Protein AF-A0A948FWV9-F1 (afdb_monomer_lite)

Foldseek 3Di:
DLPPFDWDWDDDVVVRDIDIDGPCPLPVAQVPHPDPCNPCVVVVVVVVPDDDDDDPVPDPDDPD

Secondary structure (DSSP,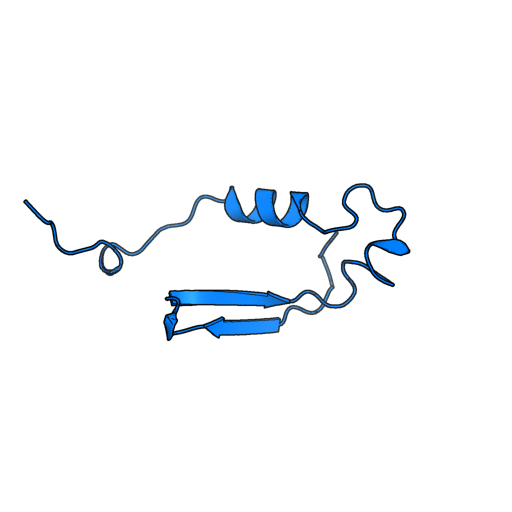 8-state):
--TT---EEEEEGGGTEEEEE-TTTTTT-GGG--SSSTT-HHHHHHHHTS--PPPGGGSPP---

Sequence (64 aa):
EAAGLPVTRELLPGFRALLFQLPGLLGEGVAASTRFDPQAKAVGEWLRSRLVDVPMSLLPEGRT

Structure (mmCIF, N/CA/C/O backbone):
data_AF-A0A948FWV9-F1
#
_entry.id   AF-A0A948FWV9-F1
#
loop_
_atom_site.group_PDB
_atom_site.id
_atom_site.type_symbol
_atom_site.label_atom_id
_atom_site.label_alt_id
_atom_site.label_comp_id
_atom_site.label_asym_id
_atom_site.label_entity_id
_atom_site.label_seq_id
_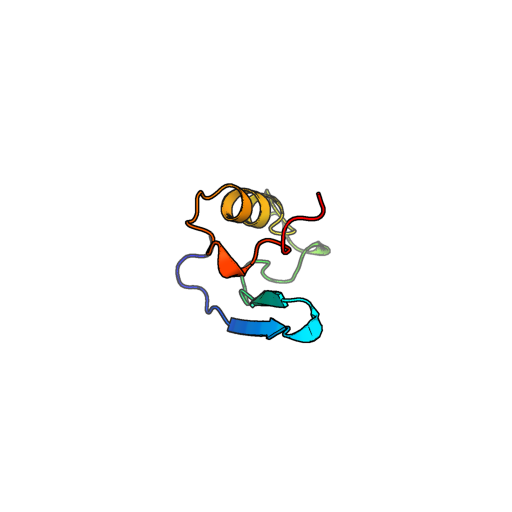atom_site.pdbx_PDB_ins_code
_atom_site.Cartn_x
_atom_site.Cartn_y
_atom_site.Cartn_z
_atom_site.occupancy
_atom_site.B_iso_or_equiv
_atom_site.auth_seq_id
_atom_site.auth_comp_id
_atom_site.auth_asym_id
_atom_site.auth_atom_id
_atom_site.pdbx_PDB_model_num
ATOM 1 N N . GLU A 1 1 ? -2.554 2.521 -14.221 1.00 71.62 1 GLU A N 1
ATOM 2 C CA . GLU A 1 1 ? -1.172 2.256 -13.763 1.00 71.62 1 GLU A CA 1
ATOM 3 C C . GLU A 1 1 ? -1.027 0.902 -13.080 1.00 71.62 1 GLU A C 1
ATOM 5 O O . GLU A 1 1 ? -0.228 0.110 -13.541 1.00 71.62 1 GLU A O 1
ATOM 10 N N . ALA A 1 2 ? -1.821 0.600 -12.049 1.00 81.62 2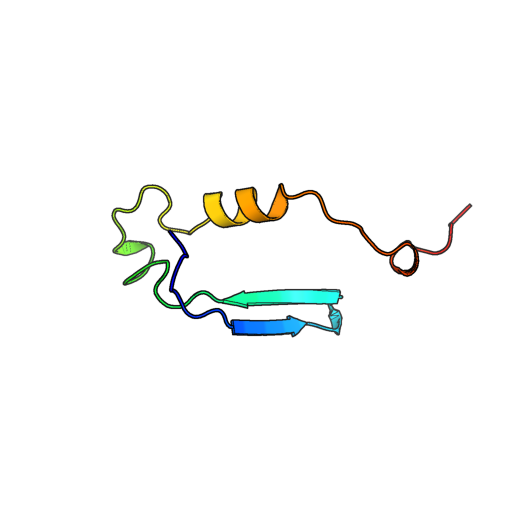 ALA A N 1
ATOM 11 C CA . ALA A 1 2 ? -1.732 -0.676 -11.327 1.00 81.62 2 ALA A CA 1
ATOM 12 C C . ALA A 1 2 ? -2.583 -1.832 -11.905 1.00 81.62 2 ALA A C 1
ATOM 14 O O . ALA A 1 2 ? -2.548 -2.944 -11.388 1.00 81.62 2 ALA A O 1
ATOM 15 N N . ALA A 1 3 ? -3.388 -1.576 -12.943 1.00 85.38 3 ALA A N 1
ATOM 16 C CA . ALA A 1 3 ? -4.285 -2.577 -13.519 1.00 85.38 3 ALA A CA 1
ATOM 17 C C . ALA A 1 3 ? -3.494 -3.761 -14.097 1.00 85.38 3 ALA A C 1
ATOM 19 O O . ALA A 1 3 ? -2.547 -3.560 -14.852 1.00 85.38 3 ALA A O 1
ATOM 20 N N . GLY A 1 4 ? -3.899 -4.984 -13.747 1.00 87.88 4 GLY A N 1
ATOM 21 C CA . GLY A 1 4 ? -3.249 -6.217 -14.201 1.00 87.88 4 GLY A CA 1
ATOM 22 C C . GLY A 1 4 ? -1.994 -6.619 -13.419 1.00 87.88 4 GLY A C 1
ATOM 23 O O . GLY A 1 4 ? -1.475 -7.705 -13.659 1.00 87.88 4 GLY A O 1
ATOM 24 N N . LEU A 1 5 ? -1.522 -5.800 -12.471 1.00 91.69 5 LEU A N 1
ATOM 25 C CA . LEU A 1 5 ? -0.430 -6.194 -11.581 1.00 91.69 5 LEU A CA 1
ATOM 26 C C . LEU A 1 5 ? -0.928 -7.155 -10.492 1.00 91.69 5 LEU A C 1
ATOM 28 O O . LEU A 1 5 ? -2.061 -7.009 -10.019 1.00 91.69 5 LEU A O 1
ATOM 32 N N . PRO A 1 6 ? -0.090 -8.109 -10.048 1.00 94.00 6 PRO A N 1
ATOM 33 C CA . PRO A 1 6 ? -0.391 -8.884 -8.856 1.00 94.00 6 PRO A CA 1
ATOM 34 C C . PRO A 1 6 ? -0.480 -7.956 -7.641 1.00 94.00 6 PRO A C 1
ATOM 36 O O . PRO A 1 6 ? 0.276 -6.992 -7.514 1.00 94.00 6 PRO A O 1
ATOM 39 N N . VAL A 1 7 ? -1.392 -8.275 -6.727 1.00 93.75 7 VAL A N 1
ATOM 40 C CA . VAL A 1 7 ? -1.537 -7.571 -5.452 1.00 93.75 7 VAL A CA 1
ATOM 41 C C . VAL A 1 7 ? -1.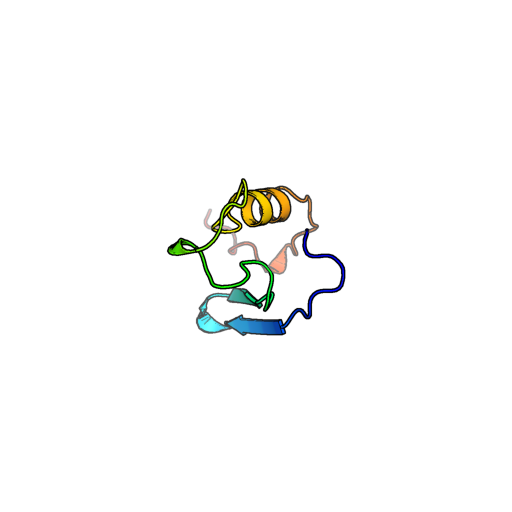406 -8.5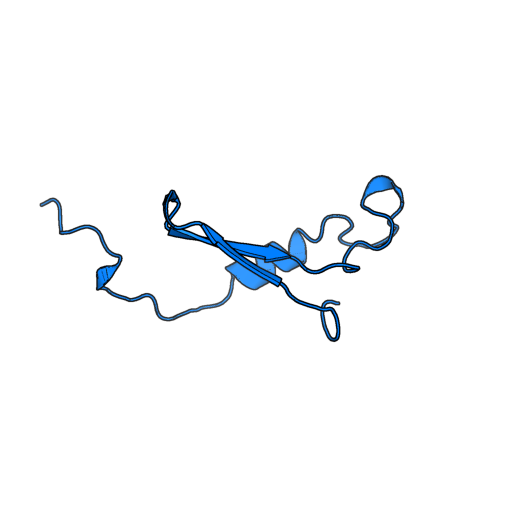91 -4.336 1.00 93.75 7 VAL A C 1
ATOM 43 O O . VAL A 1 7 ? -2.192 -9.538 -4.266 1.00 93.75 7 VAL A O 1
ATOM 46 N N . THR A 1 8 ? -0.435 -8.393 -3.449 1.00 95.31 8 THR A N 1
ATOM 47 C CA . THR A 1 8 ? -0.358 -9.142 -2.192 1.00 95.31 8 THR A CA 1
ATOM 48 C C . THR A 1 8 ? -0.890 -8.285 -1.052 1.00 95.31 8 THR A C 1
ATOM 50 O O . THR A 1 8 ? -0.785 -7.056 -1.071 1.00 95.31 8 THR A O 1
ATOM 53 N N . ARG A 1 9 ? -1.508 -8.939 -0.065 1.00 94.94 9 ARG A N 1
ATOM 54 C CA . ARG A 1 9 ? -2.061 -8.303 1.131 1.00 94.94 9 ARG A CA 1
ATOM 55 C C . ARG A 1 9 ? -1.578 -9.045 2.362 1.00 94.94 9 ARG A C 1
ATOM 57 O O . ARG A 1 9 ? -1.826 -10.242 2.488 1.00 94.94 9 ARG A O 1
ATOM 64 N N . GLU A 1 10 ? -1.008 -8.304 3.295 1.00 96.44 10 GLU A N 1
ATOM 65 C CA . GLU A 1 10 ? -0.569 -8.816 4.588 1.00 96.44 10 GLU A CA 1
ATOM 66 C C . GLU A 1 10 ? -1.283 -8.078 5.721 1.00 96.44 10 GLU A C 1
ATOM 68 O O . GLU A 1 10 ? -1.472 -6.859 5.682 1.00 96.44 10 GLU A O 1
ATOM 73 N N . LEU A 1 11 ? -1.714 -8.838 6.730 1.00 96.06 11 LEU A N 1
ATOM 74 C CA . LEU A 1 11 ? -2.288 -8.281 7.950 1.00 96.06 11 LEU A CA 1
ATOM 75 C C . LEU A 1 11 ? -1.152 -7.862 8.885 1.00 96.06 11 LEU A C 1
ATOM 77 O O . LEU A 1 11 ? -0.222 -8.635 9.105 1.00 96.06 11 LEU A O 1
ATOM 81 N N . LEU A 1 12 ? -1.279 -6.690 9.506 1.00 95.81 12 LEU A N 1
ATOM 82 C CA . LEU A 1 12 ? -0.393 -6.215 10.570 1.00 95.81 12 LEU A CA 1
ATOM 83 C C . LEU A 1 12 ? -1.220 -6.012 11.853 1.00 95.81 12 LEU A C 1
ATOM 85 O O . LEU A 1 12 ? -1.592 -4.878 12.178 1.00 95.81 12 LEU A O 1
ATOM 89 N N . PRO A 1 13 ? -1.555 -7.092 12.592 1.00 88.88 13 PRO A N 1
ATOM 90 C CA . PRO A 1 13 ? -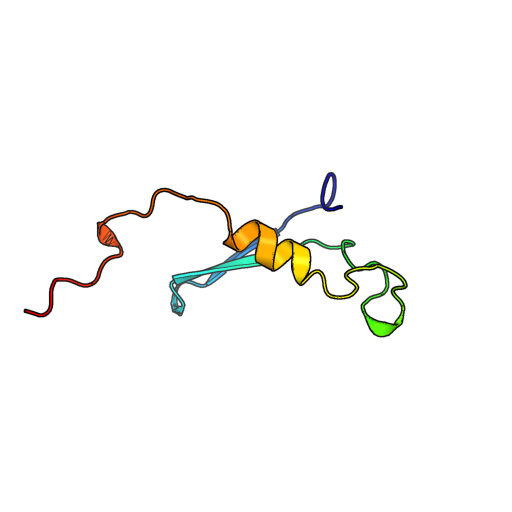2.558 -7.039 13.657 1.00 88.88 13 PRO A CA 1
ATOM 91 C C . PRO A 1 13 ? -2.177 -6.106 14.809 1.00 88.88 13 PRO A C 1
ATOM 93 O O . PRO A 1 13 ? -3.027 -5.368 15.301 1.00 88.88 13 PRO A O 1
ATOM 96 N N . GLY A 1 14 ? -0.892 -6.074 15.186 1.00 90.94 14 GLY A N 1
ATOM 97 C CA . GLY A 1 14 ? -0.379 -5.192 16.243 1.00 90.94 14 GLY A CA 1
ATOM 98 C C . GLY A 1 14 ? -0.513 -3.698 15.929 1.00 90.94 14 GLY A C 1
ATOM 99 O O . GLY A 1 14 ? -0.574 -2.884 16.843 1.00 90.94 14 GLY A O 1
ATOM 100 N N . PHE A 1 15 ? -0.630 -3.345 14.647 1.00 91.25 15 PHE A N 1
ATOM 101 C CA . PHE A 1 15 ? -0.807 -1.972 14.173 1.00 91.25 15 PHE A CA 1
ATOM 102 C C . PHE A 1 15 ? -2.237 -1.679 13.709 1.00 91.25 15 PHE A C 1
ATOM 104 O O . PHE A 1 15 ? -2.514 -0.563 13.278 1.00 91.25 15 PHE A O 1
ATOM 111 N N . ARG A 1 16 ? -3.139 -2.674 13.760 1.00 87.62 16 ARG A N 1
ATOM 112 C CA . ARG A 1 16 ? -4.478 -2.614 13.145 1.00 87.62 16 ARG A CA 1
ATOM 113 C C . ARG A 1 16 ? -4.417 -2.115 11.694 1.00 87.62 16 ARG A C 1
ATOM 115 O O . ARG A 1 16 ? -5.239 -1.310 11.268 1.00 87.62 16 ARG A O 1
ATOM 122 N N . ALA A 1 17 ? -3.416 -2.585 10.953 1.00 90.38 17 ALA A N 1
ATOM 123 C CA . ALA A 1 17 ? -3.106 -2.111 9.612 1.00 90.38 17 ALA A CA 1
ATOM 124 C C . ALA A 1 17 ? -3.069 -3.257 8.594 1.00 90.38 17 ALA A C 1
ATOM 126 O O . ALA A 1 17 ? -2.987 -4.438 8.942 1.00 90.38 17 ALA A O 1
ATOM 127 N N . LEU A 1 18 ? -3.119 -2.876 7.320 1.00 90.56 18 LEU A N 1
ATOM 128 C CA . LEU A 1 18 ? -2.931 -3.752 6.170 1.00 90.56 18 LEU A CA 1
ATOM 129 C C . LEU A 1 18 ? -1.771 -3.216 5.340 1.00 90.56 18 LEU A C 1
ATOM 131 O O . LEU A 1 18 ? -1.717 -2.015 5.069 1.00 90.56 18 LEU A O 1
ATOM 135 N N . LEU A 1 19 ? -0.885 -4.105 4.909 1.00 92.50 19 LEU A N 1
ATOM 136 C CA . LEU A 1 19 ? 0.134 -3.801 3.914 1.00 92.50 19 LEU A CA 1
ATOM 137 C C . LEU A 1 19 ? -0.306 -4.382 2.571 1.00 92.50 19 LEU A C 1
ATOM 139 O O . LEU A 1 19 ? -0.645 -5.562 2.486 1.00 92.50 19 LEU A O 1
ATOM 143 N N . PHE A 1 20 ? -0.277 -3.557 1.527 1.00 91.38 20 PHE A N 1
ATOM 144 C CA . PHE A 1 20 ? -0.485 -3.990 0.150 1.00 91.38 20 PHE A CA 1
ATOM 145 C C . PHE A 1 20 ? 0.808 -3.813 -0.632 1.00 91.38 20 PHE A C 1
ATOM 147 O O . PHE A 1 20 ? 1.417 -2.744 -0.572 1.00 91.38 20 PHE A O 1
ATOM 154 N N . GLN A 1 21 ? 1.207 -4.837 -1.380 1.00 92.12 21 GLN A N 1
ATOM 155 C CA . GLN A 1 21 ? 2.368 -4.766 -2.263 1.00 92.12 21 GLN A CA 1
ATOM 156 C C . GLN A 1 21 ? 1.913 -5.015 -3.699 1.00 92.12 21 GLN A C 1
ATOM 158 O O . GLN A 1 21 ? 1.100 -5.904 -3.960 1.00 92.12 21 GLN A O 1
ATOM 163 N N . LEU A 1 22 ? 2.436 -4.210 -4.625 1.00 91.88 22 LEU A N 1
ATOM 164 C CA . LEU A 1 22 ? 2.131 -4.275 -6.053 1.00 91.88 22 LEU A CA 1
ATOM 165 C C . LEU A 1 22 ? 3.440 -4.471 -6.834 1.00 91.88 22 LEU A C 1
ATOM 167 O O . LEU A 1 22 ? 4.015 -3.490 -7.322 1.00 91.88 22 LEU A O 1
ATOM 171 N N . PRO A 1 23 ? 3.965 -5.710 -6.910 1.00 91.00 23 PRO A N 1
ATOM 172 C CA . PRO A 1 23 ? 5.187 -6.001 -7.649 1.00 91.00 23 PRO A CA 1
ATOM 173 C C . PRO A 1 23 ? 5.105 -5.506 -9.096 1.00 91.00 23 PRO A C 1
ATOM 175 O O . PRO A 1 23 ? 4.080 -5.650 -9.760 1.00 91.00 23 PRO A O 1
ATOM 178 N N . GLY A 1 24 ? 6.196 -4.910 -9.579 1.00 88.94 24 GLY A N 1
ATOM 179 C CA . GLY A 1 24 ? 6.295 -4.379 -10.941 1.00 88.94 24 GLY A CA 1
ATOM 180 C C . GLY A 1 24 ? 5.732 -2.968 -11.139 1.00 88.94 24 GLY A C 1
ATOM 181 O O . GLY A 1 24 ? 6.004 -2.367 -12.175 1.00 88.94 24 GLY A O 1
ATOM 182 N N . LEU A 1 25 ? 5.032 -2.382 -10.156 1.00 89.00 25 LEU A N 1
ATOM 183 C CA . LEU A 1 25 ? 4.481 -1.023 -10.289 1.00 89.00 25 LEU A CA 1
ATOM 184 C C . LEU A 1 25 ? 5.568 0.044 -10.516 1.00 89.00 25 LEU A C 1
ATOM 186 O O . LEU A 1 25 ? 5.353 0.998 -11.262 1.00 89.00 25 LEU A O 1
ATOM 190 N N . LEU A 1 26 ? 6.734 -0.127 -9.885 1.00 88.44 26 LEU A N 1
ATOM 191 C CA . LEU A 1 26 ? 7.866 0.801 -9.977 1.00 88.44 26 LEU A CA 1
ATOM 192 C C . LEU A 1 26 ? 8.950 0.356 -10.977 1.00 88.44 26 LEU A C 1
ATOM 194 O O . LEU A 1 26 ? 9.995 0.999 -11.046 1.00 88.44 26 LEU A O 1
ATOM 198 N N . GLY A 1 27 ? 8.724 -0.719 -11.743 1.00 86.19 27 GLY A N 1
ATOM 199 C CA . GLY A 1 27 ? 9.733 -1.295 -12.642 1.00 86.19 27 GLY A CA 1
ATOM 200 C C . GLY A 1 27 ? 11.031 -1.655 -11.907 1.00 86.19 27 GLY A C 1
ATOM 201 O O . GLY A 1 27 ? 10.981 -2.250 -10.833 1.00 86.19 27 GLY A O 1
ATOM 202 N N . GLU A 1 28 ? 12.170 -1.216 -12.449 1.00 84.69 28 GLU A N 1
ATOM 203 C CA . GLU A 1 28 ? 13.522 -1.394 -11.876 1.00 84.69 28 GLU A CA 1
ATOM 204 C C . GLU A 1 28 ? 13.802 -0.516 -10.636 1.00 84.69 28 GLU A C 1
ATOM 206 O O . GLU A 1 28 ? 14.930 -0.423 -10.150 1.00 84.69 28 GLU A O 1
ATOM 211 N N . GLY A 1 29 ? 12.775 0.146 -10.101 1.00 81.06 29 GLY A N 1
ATOM 212 C CA . GLY A 1 29 ? 12.851 0.941 -8.884 1.00 81.06 29 GLY A CA 1
ATOM 213 C C . GLY A 1 29 ? 13.017 2.440 -9.127 1.00 81.06 29 GLY A C 1
ATOM 214 O O . GLY A 1 29 ? 13.203 2.923 -10.242 1.00 81.06 29 GLY A O 1
ATOM 215 N N . VAL A 1 30 ? 12.932 3.198 -8.031 1.00 78.25 30 VAL A N 1
ATOM 216 C CA . VAL A 1 30 ? 12.791 4.666 -8.034 1.00 78.25 30 VAL A CA 1
ATOM 217 C C . VAL A 1 30 ? 13.929 5.367 -8.780 1.00 78.25 30 VAL A C 1
ATOM 219 O O . VAL A 1 30 ? 13.673 6.258 -9.581 1.00 78.25 30 VAL A O 1
ATOM 222 N N . ALA A 1 31 ? 15.179 4.963 -8.535 1.00 77.38 31 ALA A N 1
ATOM 223 C CA . ALA A 1 31 ? 16.362 5.618 -9.100 1.00 77.38 31 ALA A CA 1
ATOM 224 C C . ALA A 1 31 ? 16.526 5.394 -10.616 1.00 77.38 31 ALA A C 1
ATOM 226 O O . ALA A 1 31 ? 17.217 6.168 -11.272 1.00 77.38 31 ALA A O 1
ATOM 227 N N . ALA A 1 32 ? 15.891 4.355 -11.164 1.00 75.88 32 ALA A N 1
ATOM 228 C CA . ALA A 1 32 ? 15.928 4.009 -12.584 1.00 75.88 32 ALA A CA 1
ATOM 229 C C . ALA A 1 32 ? 14.637 4.407 -13.328 1.00 75.88 32 ALA A C 1
ATOM 231 O O . ALA A 1 32 ? 14.528 4.220 -14.539 1.00 75.88 32 ALA A O 1
ATOM 232 N N . SER A 1 33 ? 13.643 4.942 -12.613 1.00 75.00 33 SER A N 1
ATOM 233 C CA . SER A 1 33 ? 12.303 5.187 -13.138 1.00 75.00 33 SER A CA 1
ATOM 234 C C . SER A 1 33 ? 12.157 6.609 -13.678 1.00 75.00 33 SER A C 1
ATOM 236 O O . SER A 1 33 ? 12.314 7.585 -12.952 1.00 75.00 33 SER A O 1
ATOM 238 N N . THR A 1 34 ? 11.769 6.738 -14.948 1.00 77.50 34 THR A N 1
ATOM 239 C CA . THR A 1 34 ? 11.399 8.020 -15.578 1.00 77.50 34 THR A CA 1
ATOM 240 C C . THR A 1 34 ? 9.904 8.335 -15.443 1.00 77.50 34 THR A C 1
ATOM 242 O O . THR A 1 34 ? 9.369 9.171 -16.172 1.00 77.50 34 THR A O 1
ATOM 245 N N . ARG A 1 35 ? 9.187 7.619 -14.567 1.00 78.81 35 ARG A N 1
ATOM 246 C CA . ARG A 1 35 ? 7.748 7.814 -14.351 1.00 78.81 35 ARG A CA 1
ATOM 247 C C . ARG A 1 35 ? 7.490 9.168 -13.692 1.00 78.81 35 ARG A C 1
ATOM 249 O O . ARG A 1 35 ? 8.292 9.638 -12.896 1.00 78.81 35 ARG A O 1
ATOM 256 N N . PHE A 1 36 ? 6.320 9.742 -13.972 1.00 78.88 36 PHE A N 1
ATOM 257 C CA . PHE A 1 36 ? 5.850 10.966 -13.315 1.00 78.88 36 PHE A CA 1
ATOM 258 C C . PHE A 1 36 ? 5.735 10.802 -11.790 1.00 78.88 36 PHE A C 1
ATOM 260 O O . PHE A 1 36 ? 6.060 11.715 -11.041 1.00 78.88 36 PHE A O 1
ATOM 267 N N . ASP A 1 37 ? 5.326 9.613 -11.337 1.00 85.62 37 ASP A N 1
ATOM 268 C CA . ASP A 1 37 ? 5.287 9.228 -9.927 1.00 85.62 37 ASP A CA 1
ATOM 269 C C . ASP A 1 37 ? 6.227 8.031 -9.681 1.00 85.62 37 ASP A C 1
ATOM 271 O O . ASP A 1 37 ? 5.783 6.876 -9.642 1.00 85.62 37 ASP A O 1
ATOM 275 N N . PRO A 1 38 ? 7.550 8.266 -9.573 1.00 83.62 38 PRO A N 1
ATOM 276 C CA . PRO A 1 38 ? 8.546 7.197 -9.499 1.00 83.62 38 PRO A CA 1
ATOM 277 C C . PRO A 1 38 ? 8.502 6.431 -8.171 1.00 83.62 38 PRO A C 1
ATOM 279 O O . PRO A 1 38 ? 9.110 5.370 -8.067 1.00 83.62 38 PRO A O 1
ATOM 282 N N . GLN A 1 39 ? 7.783 6.946 -7.168 1.00 88.50 39 GLN A N 1
ATOM 283 C CA . GLN A 1 39 ? 7.613 6.332 -5.847 1.00 88.50 39 GLN A CA 1
ATOM 284 C C . GLN A 1 39 ? 6.184 5.824 -5.592 1.00 88.50 39 GLN A C 1
ATOM 286 O O . GLN A 1 39 ? 5.912 5.330 -4.501 1.00 88.50 39 GLN A O 1
ATOM 291 N N . ALA A 1 40 ? 5.275 5.935 -6.568 1.00 88.12 40 ALA A N 1
ATOM 292 C CA . ALA A 1 40 ? 3.846 5.639 -6.408 1.00 88.12 40 ALA A CA 1
ATOM 293 C C . ALA A 1 40 ? 3.152 6.438 -5.274 1.00 88.12 40 ALA A C 1
ATOM 295 O O . ALA A 1 40 ? 2.151 5.991 -4.701 1.00 88.12 40 ALA A O 1
ATOM 296 N N . LYS A 1 41 ? 3.659 7.631 -4.935 1.00 89.12 41 LYS A N 1
ATOM 297 C CA . LYS A 1 41 ? 3.093 8.485 -3.883 1.00 89.12 41 LYS A CA 1
ATOM 298 C C . LYS A 1 41 ? 1.691 8.975 -4.247 1.00 89.12 41 LYS A C 1
ATOM 300 O O . LYS A 1 41 ? 0.789 8.905 -3.413 1.00 89.12 41 LYS A O 1
ATOM 305 N N . ALA A 1 42 ? 1.492 9.417 -5.485 1.00 89.44 42 ALA A N 1
ATOM 306 C CA . ALA A 1 42 ? 0.203 9.898 -5.972 1.00 89.44 42 ALA A CA 1
ATOM 307 C C . ALA A 1 42 ? -0.840 8.770 -5.985 1.00 89.44 42 ALA A C 1
ATOM 309 O O . ALA A 1 42 ? -2.001 8.991 -5.638 1.00 89.44 42 ALA A O 1
ATOM 310 N N . VAL A 1 43 ? -0.427 7.539 -6.308 1.00 87.19 43 VAL A N 1
ATOM 311 C CA . VAL A 1 43 ? -1.298 6.353 -6.213 1.00 87.19 43 VAL A CA 1
ATOM 312 C C . VAL A 1 43 ? -1.743 6.112 -4.766 1.00 87.19 43 VAL A C 1
ATOM 314 O O . VAL A 1 43 ? -2.929 5.881 -4.514 1.00 87.19 43 VAL A O 1
ATOM 317 N N . GLY A 1 44 ? -0.817 6.206 -3.808 1.00 87.81 44 GLY A N 1
ATOM 318 C CA . GLY A 1 44 ? -1.128 6.077 -2.383 1.00 87.81 44 GLY A CA 1
ATOM 319 C C . GLY A 1 44 ? -2.084 7.163 -1.878 1.00 87.81 44 GLY A C 1
ATOM 320 O O . GLY A 1 44 ? -3.038 6.865 -1.155 1.00 87.81 44 GLY A O 1
ATOM 321 N N . GLU A 1 45 ? -1.878 8.412 -2.294 1.00 92.62 45 GLU A N 1
ATOM 322 C CA . GLU A 1 45 ? -2.769 9.533 -1.968 1.00 92.62 45 GLU A CA 1
ATOM 323 C C . GLU A 1 45 ? -4.165 9.348 -2.576 1.00 92.62 45 GLU A C 1
ATOM 325 O O . GLU A 1 45 ? -5.174 9.515 -1.884 1.00 92.62 45 GLU A O 1
ATOM 330 N N . TRP A 1 46 ? -4.245 8.910 -3.836 1.00 90.81 46 TRP A N 1
ATOM 331 C CA . TRP A 1 46 ? -5.517 8.609 -4.486 1.00 90.81 46 TRP A CA 1
ATOM 332 C C . TRP A 1 46 ? -6.288 7.507 -3.746 1.00 90.81 46 TRP A C 1
ATOM 334 O O . TRP A 1 46 ? -7.491 7.660 -3.506 1.00 90.81 46 TRP A O 1
ATOM 344 N N . LEU A 1 47 ? -5.608 6.443 -3.309 1.00 88.56 47 LEU A N 1
ATOM 345 C CA . LEU A 1 47 ? -6.232 5.364 -2.539 1.00 88.56 47 LEU A CA 1
ATOM 346 C C . LEU A 1 47 ? -6.748 5.859 -1.180 1.00 88.56 47 LEU A C 1
ATOM 348 O O . LEU A 1 47 ? -7.881 5.561 -0.807 1.00 88.56 47 LEU A O 1
ATOM 352 N N . ARG A 1 48 ? -5.957 6.669 -0.464 1.00 88.88 48 ARG A N 1
ATOM 353 C CA . ARG A 1 48 ? -6.363 7.267 0.821 1.00 88.88 48 ARG A CA 1
ATOM 354 C C . ARG A 1 48 ? -7.519 8.261 0.702 1.00 88.88 48 ARG A C 1
ATOM 356 O O . ARG A 1 48 ? -8.192 8.513 1.693 1.00 88.88 48 ARG A O 1
ATOM 363 N N . SER A 1 49 ? -7.740 8.830 -0.480 1.00 93.38 49 SER A N 1
ATOM 364 C CA . SER A 1 49 ? -8.831 9.784 -0.724 1.00 93.38 49 SER A CA 1
ATOM 365 C C . SER A 1 49 ? -10.202 9.127 -0.933 1.00 93.38 49 SER A C 1
ATOM 367 O O . SER A 1 49 ? -11.193 9.833 -1.116 1.00 93.38 49 SER A O 1
ATOM 369 N N . ARG A 1 50 ? -10.281 7.789 -0.972 1.00 92.81 50 ARG A N 1
ATOM 370 C CA . ARG A 1 50 ? -11.554 7.085 -1.165 1.00 92.81 50 ARG A CA 1
ATOM 371 C C . ARG A 1 50 ? -12.400 7.160 0.109 1.00 92.81 50 ARG A C 1
ATOM 373 O O . ARG A 1 50 ? -11.896 6.934 1.204 1.00 92.81 50 ARG A O 1
ATOM 380 N N . LEU A 1 51 ? -13.692 7.444 -0.050 1.00 95.06 51 LEU A N 1
ATOM 381 C CA . LEU A 1 51 ? -14.664 7.316 1.034 1.00 95.06 51 LEU A CA 1
ATOM 382 C C . LEU A 1 51 ? -14.966 5.835 1.257 1.00 95.06 51 LEU A C 1
ATOM 384 O O . LEU A 1 51 ? -15.218 5.105 0.298 1.00 95.06 51 LEU A O 1
ATOM 388 N N . VAL A 1 52 ? -14.923 5.409 2.515 1.00 91.12 52 VAL A N 1
ATOM 389 C CA . VAL A 1 52 ? -15.228 4.039 2.931 1.00 91.12 52 VAL A CA 1
ATOM 390 C C . VAL A 1 52 ? -16.045 4.069 4.213 1.00 91.12 52 VAL A C 1
ATOM 392 O O . VAL A 1 52 ? -15.821 4.921 5.074 1.00 91.12 52 VAL A O 1
ATOM 395 N N . ASP A 1 53 ? -16.963 3.119 4.350 1.00 93.62 53 ASP A N 1
ATOM 396 C CA . ASP A 1 53 ? -17.695 2.924 5.595 1.00 93.62 53 ASP A CA 1
ATOM 397 C C . ASP A 1 53 ? -16.755 2.331 6.650 1.00 93.62 53 ASP A C 1
ATOM 399 O O . ASP A 1 53 ? -16.161 1.266 6.457 1.00 93.62 53 ASP A O 1
ATOM 403 N N . VAL A 1 54 ? -16.603 3.032 7.775 1.00 86.44 54 VAL A N 1
ATOM 404 C CA . VAL A 1 54 ? -15.753 2.596 8.889 1.00 86.44 54 VAL A CA 1
ATOM 405 C C . VAL A 1 54 ? -16.639 2.032 10.002 1.00 86.44 54 VAL A C 1
ATOM 407 O O . VAL A 1 54 ? -17.533 2.736 10.474 1.00 86.44 54 VAL A O 1
ATOM 410 N N . PRO A 1 55 ? -16.409 0.787 10.462 1.00 89.69 55 PRO A N 1
ATOM 411 C CA . PRO A 1 55 ? -17.181 0.209 11.556 1.00 89.69 55 PRO A CA 1
ATOM 412 C C . PRO A 1 55 ? -17.072 1.034 12.843 1.00 89.69 55 PRO A C 1
ATOM 414 O O . PRO A 1 55 ? -15.969 1.324 13.309 1.00 89.69 55 PRO A O 1
ATOM 417 N N . MET A 1 56 ? -18.214 1.326 13.474 1.00 90.38 56 MET A N 1
ATOM 418 C CA . MET A 1 56 ? -18.270 2.059 14.749 1.00 90.38 56 MET A CA 1
ATOM 419 C C . MET A 1 56 ? -17.502 1.358 15.877 1.00 90.38 56 MET A C 1
ATOM 421 O O . MET A 1 56 ? -16.999 2.021 16.776 1.00 90.38 56 MET A O 1
ATOM 425 N N . SER A 1 57 ? -17.349 0.032 15.807 1.00 88.19 57 SER A N 1
ATOM 426 C CA . SER A 1 57 ? -16.572 -0.765 16.765 1.00 88.19 57 SER A CA 1
ATOM 427 C C . SER A 1 57 ? -15.073 -0.438 16.794 1.00 88.19 57 SER A C 1
ATOM 429 O O . SER A 1 57 ? -14.368 -0.913 17.681 1.00 88.19 57 SER A O 1
ATOM 431 N N . LEU A 1 58 ? -14.569 0.331 15.823 1.00 83.50 58 LEU A N 1
ATOM 432 C CA . LEU A 1 58 ? -13.184 0.807 15.794 1.00 83.50 58 LEU A CA 1
ATOM 433 C C . LEU A 1 58 ? -12.992 2.142 16.521 1.00 83.50 58 LEU A C 1
ATOM 435 O O . LEU A 1 58 ? -11.847 2.541 16.743 1.00 83.50 58 LEU A O 1
ATOM 439 N N . LEU A 1 59 ? -14.075 2.841 16.872 1.00 84.81 59 LEU A N 1
ATOM 440 C CA . LEU A 1 59 ? -13.982 4.066 17.654 1.00 84.81 59 LEU A CA 1
ATOM 441 C C . LEU A 1 59 ? -13.605 3.725 19.102 1.00 84.81 59 LEU A C 1
ATOM 443 O O . LEU A 1 59 ? -14.113 2.745 19.649 1.00 84.81 59 LEU A O 1
ATOM 447 N N . PRO A 1 60 ? -12.721 4.512 19.740 1.00 80.06 60 PRO A N 1
ATOM 448 C CA . PRO A 1 60 ? -12.466 4.354 21.163 1.00 80.06 60 PRO A CA 1
ATOM 449 C C . PRO A 1 60 ? -13.769 4.563 21.940 1.00 80.06 60 PRO A C 1
ATOM 451 O O . PRO A 1 60 ? -14.561 5.446 21.602 1.00 80.06 60 PRO A O 1
ATOM 454 N N . GLU A 1 61 ? -13.982 3.768 22.990 1.00 79.88 61 GLU A N 1
ATOM 455 C CA . GLU A 1 61 ? -15.077 4.017 23.927 1.00 79.88 61 GLU A CA 1
ATOM 456 C C . GLU A 1 61 ? -14.935 5.442 24.466 1.00 79.88 61 GLU A C 1
ATOM 458 O O . GLU A 1 61 ? -13.838 5.868 24.842 1.00 79.88 61 GLU A O 1
ATOM 463 N N . GLY A 1 62 ? -16.030 6.203 24.399 1.00 69.19 62 GLY A N 1
ATOM 464 C CA . GLY A 1 62 ? -16.032 7.634 24.665 1.00 69.19 62 GLY A CA 1
ATOM 465 C C . GLY A 1 62 ? -15.351 7.951 25.990 1.00 69.19 62 GLY A C 1
ATOM 466 O O . GLY A 1 62 ? -15.856 7.614 27.055 1.00 69.19 62 GLY A O 1
ATOM 467 N N . ARG A 1 63 ? -14.205 8.629 25.925 1.00 60.19 63 ARG A N 1
ATOM 468 C CA . ARG A 1 63 ? -13.665 9.340 27.078 1.00 60.19 63 ARG A CA 1
ATOM 469 C C . ARG A 1 63 ? -14.422 10.664 27.170 1.00 60.19 63 ARG A C 1
ATOM 471 O O . ARG A 1 63 ? -14.004 11.646 26.562 1.00 60.19 63 ARG A O 1
ATOM 478 N N . THR A 1 64 ? -15.571 10.636 27.839 1.00 54.28 64 THR A N 1
ATOM 479 C CA . THR A 1 64 ? -16.161 11.828 28.470 1.00 54.28 64 THR A CA 1
ATOM 480 C C . THR A 1 64 ? -15.364 12.207 29.702 1.00 54.28 64 THR A C 1
ATOM 482 O O . THR A 1 64 ? -14.965 11.269 30.430 1.00 54.28 64 THR A O 1
#

Radius of gyration: 16.11 Å; chains: 1; bounding box: 35×21×44 Å

pLDDT: mean 86.5, std 8.06, range [54.28, 96.44]